Protein AF-A0A3D5HI74-F1 (afdb_monomer)

pLDDT: mean 74.03, std 9.31, range [50.91, 86.06]

Mean predicted aligned error: 10.09 Å

Solvent-accessible surface area (backbone atoms only — not comparable to full-atom values): 5906 Å² total; per-residue (Å²): 83,35,75,58,13,33,72,32,45,32,67,59,58,43,51,55,45,70,71,41,83,86,52,49,65,66,55,39,47,51,41,41,50,23,18,64,32,13,30,65,41,32,60,60,5,39,75,68,40,50,52,52,48,65,61,49,38,82,77,32,96,84,52,81,57,67,67,62,49,31,61,64,25,46,61,62,32,50,53,43,42,48,56,65,72,67,47,91,74,91,78,76,54,73,70,60,60,52,55,56,60,58,68,71,73,114

Secondary structure (DSSP, 8-state):
-HHHHTTS-HHHHHHHHHH-TT--HHHHHHHHHHHHHHTTS-SSS-THHHHHHHHHGGG-TT---HHHHHHHHHHHHHHHHHHHHHS------HHHHHHHHHHTT-

Foldseek 3Di:
DLVVLQAEALVVQLVVLVVPPPQDLVNSLVSNLSNVLNLQQFLRNHPVSVVVQVVCQVVPVPGDDGVVSNVVSVVSSVVSCCVSVVDDDPRDDPVVVVVVVVVVPD

Structure (mmCIF, N/CA/C/O backbone):
data_AF-A0A3D5HI74-F1
#
_entry.id   AF-A0A3D5HI74-F1
#
loop_
_atom_site.group_PDB
_atom_site.id
_atom_site.type_symbol
_atom_site.label_atom_id
_atom_site.label_alt_id
_atom_site.label_comp_id
_atom_site.label_asym_id
_atom_site.label_entity_id
_atom_site.label_seq_id
_atom_site.pdbx_PDB_ins_code
_atom_site.Cartn_x
_atom_site.Cartn_y
_atom_site.Cartn_z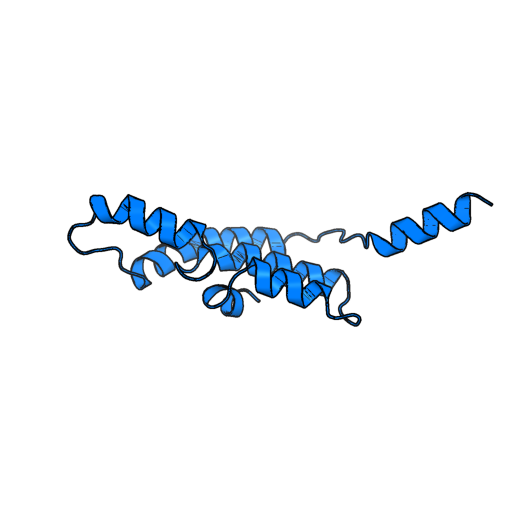
_atom_site.occupancy
_atom_site.B_iso_or_equiv
_atom_site.auth_seq_id
_atom_site.auth_comp_id
_atom_site.auth_asym_id
_atom_site.auth_atom_id
_atom_site.pdbx_PDB_model_num
ATOM 1 N N . ALA A 1 1 ? 1.028 -5.050 -7.508 1.00 59.03 1 ALA A N 1
ATOM 2 C CA . ALA A 1 1 ? 1.568 -4.553 -6.223 1.00 59.03 1 ALA A CA 1
ATOM 3 C C . ALA A 1 1 ? 0.480 -3.960 -5.323 1.00 59.03 1 ALA A C 1
ATOM 5 O O . ALA A 1 1 ? 0.400 -4.370 -4.177 1.00 59.03 1 ALA A O 1
ATOM 6 N N . THR A 1 2 ? -0.409 -3.098 -5.833 1.00 53.88 2 THR A N 1
ATOM 7 C CA . THR A 1 2 ? -1.458 -2.391 -5.061 1.00 53.88 2 THR A CA 1
ATOM 8 C C . THR A 1 2 ? -2.297 -3.281 -4.134 1.00 53.88 2 THR A C 1
ATOM 10 O O . THR A 1 2 ? -2.503 -2.934 -2.978 1.00 53.88 2 THR A O 1
ATOM 13 N N . VAL A 1 3 ? -2.723 -4.462 -4.602 1.00 59.69 3 VAL A N 1
ATOM 14 C CA . VAL A 1 3 ? -3.474 -5.430 -3.774 1.00 59.69 3 VAL A CA 1
ATOM 15 C C . VAL A 1 3 ? -2.586 -6.107 -2.725 1.00 59.69 3 VAL A C 1
ATOM 17 O O . VAL A 1 3 ? -3.045 -6.386 -1.629 1.00 59.69 3 VAL A O 1
ATOM 20 N N . LEU A 1 4 ? -1.309 -6.353 -3.023 1.00 56.47 4 LEU A N 1
ATOM 21 C CA . LEU A 1 4 ? -0.398 -7.069 -2.125 1.00 56.47 4 LEU A CA 1
ATOM 22 C C . LEU A 1 4 ? 0.080 -6.177 -0.965 1.00 56.47 4 LEU A C 1
ATOM 24 O O . LEU A 1 4 ? 0.174 -6.643 0.164 1.00 56.47 4 LEU A O 1
ATOM 28 N N . THR A 1 5 ? 0.302 -4.882 -1.215 1.00 57.62 5 THR A N 1
ATOM 29 C CA . THR A 1 5 ? 0.619 -3.886 -0.173 1.00 57.62 5 THR A CA 1
ATOM 30 C C . THR A 1 5 ? -0.574 -3.567 0.728 1.00 57.62 5 THR A C 1
ATOM 32 O O . THR A 1 5 ? -0.396 -3.163 1.867 1.00 57.62 5 THR A O 1
ATOM 35 N N . ALA A 1 6 ? -1.807 -3.810 0.284 1.00 57.38 6 ALA A N 1
ATOM 36 C CA . ALA A 1 6 ? -2.971 -3.680 1.159 1.00 57.38 6 ALA A CA 1
ATOM 37 C C . ALA A 1 6 ? -2.937 -4.673 2.346 1.00 57.38 6 ALA A C 1
ATOM 39 O O . ALA A 1 6 ? -3.610 -4.448 3.351 1.00 57.38 6 ALA A O 1
ATOM 40 N N . PHE A 1 7 ? -2.149 -5.749 2.257 1.00 58.34 7 PHE A N 1
ATOM 41 C CA . PHE A 1 7 ? -2.018 -6.764 3.309 1.00 58.34 7 PHE A CA 1
ATOM 42 C C . PHE A 1 7 ? -0.596 -6.896 3.876 1.00 58.34 7 PHE A C 1
ATOM 44 O O . PHE A 1 7 ? -0.431 -7.524 4.918 1.00 58.34 7 PHE A O 1
ATOM 51 N N . ASN A 1 8 ? 0.406 -6.291 3.230 1.00 63.84 8 ASN A N 1
ATOM 52 C CA . ASN A 1 8 ? 1.820 -6.355 3.609 1.00 63.84 8 ASN A CA 1
ATOM 53 C C . ASN A 1 8 ? 2.416 -4.952 3.755 1.00 63.84 8 ASN A C 1
ATOM 55 O O . ASN A 1 8 ? 2.029 -4.038 3.030 1.00 63.84 8 ASN A O 1
ATOM 59 N N . ASP A 1 9 ? 3.416 -4.801 4.626 1.00 76.88 9 ASP A N 1
ATOM 60 C CA . ASP A 1 9 ? 4.102 -3.520 4.806 1.00 76.88 9 ASP A CA 1
ATOM 61 C C . ASP A 1 9 ? 4.749 -3.016 3.500 1.00 76.88 9 ASP A C 1
ATOM 63 O O . ASP A 1 9 ? 5.454 -3.745 2.789 1.00 76.88 9 ASP A O 1
ATOM 67 N N . ASN A 1 10 ? 4.501 -1.744 3.188 1.00 72.75 10 ASN A N 1
ATOM 68 C CA . ASN A 1 10 ? 4.991 -1.079 1.982 1.00 72.75 10 ASN A CA 1
ATOM 69 C C . ASN A 1 10 ? 6.532 -1.075 1.917 1.00 72.75 10 ASN A C 1
ATOM 71 O O . ASN A 1 10 ? 7.112 -1.332 0.855 1.00 72.75 10 ASN A O 1
ATOM 75 N N . ALA A 1 11 ? 7.208 -0.861 3.052 1.00 72.25 11 ALA A N 1
ATOM 76 C CA . ALA A 1 11 ? 8.669 -0.843 3.089 1.00 72.25 11 ALA A CA 1
ATOM 77 C C . ALA A 1 11 ? 9.261 -2.234 2.817 1.00 72.25 11 ALA A C 1
ATOM 79 O O . ALA A 1 11 ? 10.231 -2.343 2.067 1.00 72.25 11 ALA A O 1
ATOM 80 N N . ALA A 1 12 ? 8.639 -3.302 3.327 1.00 76.50 12 ALA A N 1
ATOM 81 C CA . ALA A 1 12 ? 9.058 -4.675 3.043 1.00 76.50 12 ALA A CA 1
ATOM 82 C C . ALA A 1 12 ? 8.932 -5.039 1.551 1.00 76.50 12 ALA A C 1
ATOM 84 O O . ALA A 1 12 ? 9.881 -5.551 0.959 1.00 76.50 12 ALA A O 1
ATOM 85 N N . ILE A 1 13 ? 7.796 -4.736 0.909 1.00 77.88 13 ILE A N 1
ATOM 86 C CA . ILE A 1 13 ? 7.593 -5.004 -0.529 1.00 77.88 13 ILE A CA 1
ATOM 87 C C . ILE A 1 13 ? 8.568 -4.191 -1.391 1.00 77.88 13 ILE A C 1
ATOM 89 O O . ILE A 1 13 ? 9.157 -4.722 -2.337 1.00 77.88 13 ILE A O 1
ATOM 93 N N . THR A 1 14 ? 8.785 -2.925 -1.033 1.00 81.88 14 THR A N 1
ATOM 94 C CA . THR A 1 14 ? 9.760 -2.060 -1.703 1.00 81.88 14 THR A CA 1
ATOM 95 C C . THR A 1 14 ? 11.173 -2.622 -1.564 1.00 81.88 14 THR A C 1
ATOM 97 O O . THR A 1 14 ? 11.871 -2.764 -2.566 1.00 81.88 14 THR A O 1
ATOM 100 N N . PHE A 1 15 ? 11.579 -3.036 -0.364 1.00 81.31 15 PHE A N 1
ATOM 101 C CA . PHE A 1 15 ? 12.897 -3.614 -0.114 1.00 81.31 15 PHE A CA 1
ATOM 102 C C . PHE A 1 15 ? 13.121 -4.915 -0.894 1.00 81.31 15 PHE A C 1
ATOM 104 O O . PHE A 1 15 ? 14.120 -5.041 -1.602 1.00 81.31 15 PHE A O 1
ATOM 111 N N . LEU A 1 16 ? 12.164 -5.846 -0.859 1.00 83.56 16 LEU A N 1
ATOM 112 C CA . LEU A 1 16 ? 12.246 -7.103 -1.611 1.00 83.56 16 LEU A CA 1
ATOM 113 C C . LEU A 1 16 ? 12.411 -6.867 -3.117 1.00 83.56 16 LEU A C 1
ATOM 115 O O . LEU A 1 16 ? 13.172 -7.581 -3.762 1.00 83.56 16 LEU A O 1
ATOM 119 N N . SER A 1 17 ? 11.777 -5.828 -3.670 1.00 82.19 17 SER A N 1
ATOM 120 C CA . SER A 1 17 ? 11.934 -5.475 -5.087 1.00 82.19 17 SER A CA 1
ATOM 121 C C . SER A 1 17 ? 13.363 -5.059 -5.454 1.00 82.19 17 SER A C 1
ATOM 123 O O . SER A 1 17 ? 13.805 -5.292 -6.578 1.00 82.19 17 SER A O 1
ATOM 125 N N . THR A 1 18 ? 14.113 -4.486 -4.505 1.00 80.44 18 THR A N 1
ATOM 126 C CA . THR A 1 18 ? 15.511 -4.083 -4.722 1.00 80.44 18 THR A CA 1
ATOM 127 C C . THR A 1 18 ? 16.472 -5.267 -4.707 1.00 80.44 18 THR A C 1
ATOM 129 O O . THR A 1 18 ? 17.497 -5.221 -5.389 1.00 80.44 18 THR A O 1
ATOM 132 N N . LEU A 1 19 ? 16.119 -6.329 -3.974 1.00 83.31 19 LEU A N 1
ATOM 133 C CA . LEU A 1 19 ? 16.920 -7.543 -3.828 1.00 83.31 19 LEU A CA 1
ATOM 134 C C . LEU A 1 19 ? 16.825 -8.485 -5.029 1.00 83.31 19 LEU A C 1
ATOM 136 O O . LEU A 1 19 ? 17.657 -9.379 -5.146 1.00 83.31 19 LEU A O 1
ATOM 140 N N . VAL A 1 20 ? 15.845 -8.302 -5.921 1.00 82.88 20 VAL A N 1
ATOM 141 C CA . VAL A 1 20 ? 15.736 -9.093 -7.152 1.00 82.88 20 VAL A CA 1
ATOM 142 C C . VAL A 1 20 ? 16.706 -8.519 -8.199 1.00 82.88 20 VAL A C 1
ATOM 144 O O . VAL A 1 20 ? 16.490 -7.399 -8.683 1.00 82.88 20 VAL A O 1
ATOM 147 N N . PRO A 1 21 ? 17.786 -9.243 -8.556 1.00 70.44 21 PRO A N 1
ATOM 148 C CA . PRO A 1 21 ? 18.806 -8.728 -9.468 1.00 70.44 21 PRO A CA 1
ATOM 149 C C . PRO A 1 21 ? 18.274 -8.578 -10.898 1.00 70.44 21 PRO A C 1
ATOM 151 O O . PRO A 1 21 ? 18.590 -7.593 -11.554 1.00 70.44 21 PRO A O 1
ATOM 154 N N . GLU A 1 22 ? 17.375 -9.471 -11.318 1.00 79.50 22 GLU A N 1
ATOM 155 C CA . GLU A 1 22 ? 16.766 -9.496 -12.659 1.00 79.50 22 GLU A CA 1
ATOM 156 C C . GLU A 1 22 ? 15.621 -8.486 -12.853 1.00 79.50 22 GLU A C 1
ATOM 158 O O . GLU A 1 22 ? 15.043 -8.379 -13.935 1.00 79.50 22 GLU A O 1
ATOM 163 N N . PHE A 1 23 ? 15.233 -7.744 -11.813 1.00 78.06 23 PHE A N 1
ATOM 164 C CA . PHE A 1 23 ? 14.203 -6.719 -11.965 1.00 78.06 23 PHE A CA 1
ATOM 165 C C . PHE A 1 23 ? 14.772 -5.486 -12.664 1.00 78.06 23 PHE A C 1
ATOM 167 O O . PHE A 1 23 ? 15.663 -4.814 -12.133 1.00 78.06 23 PHE A O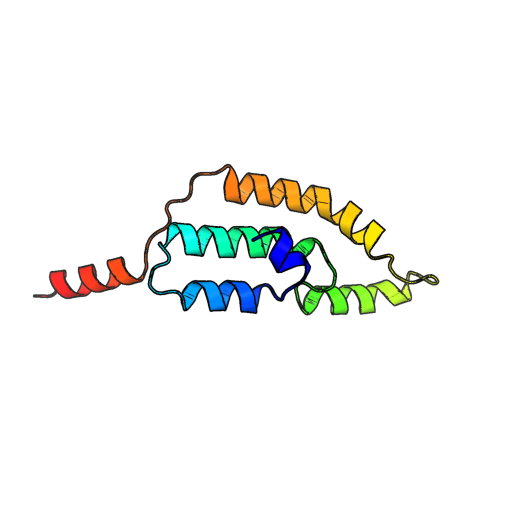 1
ATOM 174 N N . SER A 1 24 ? 14.177 -5.151 -13.813 1.00 82.19 24 SER A N 1
ATOM 175 C CA . SER A 1 24 ? 14.431 -3.885 -14.497 1.00 82.19 24 SER A CA 1
ATOM 176 C C . SER A 1 24 ? 14.090 -2.700 -13.593 1.00 82.19 24 SER A C 1
ATOM 178 O O . SER A 1 24 ? 13.247 -2.793 -12.693 1.00 82.19 24 SER A O 1
ATOM 180 N N . ILE A 1 25 ? 14.724 -1.554 -13.842 1.00 81.12 25 ILE A N 1
ATOM 181 C CA . ILE A 1 25 ? 14.470 -0.342 -13.058 1.00 81.12 25 ILE A CA 1
ATOM 182 C C . ILE A 1 25 ? 12.993 0.084 -13.133 1.00 81.12 25 ILE A C 1
ATOM 184 O O . ILE A 1 25 ? 12.397 0.451 -12.122 1.00 81.12 25 ILE A O 1
ATOM 188 N N . THR A 1 26 ? 12.358 -0.092 -14.294 1.00 79.94 26 THR A N 1
ATOM 189 C CA . THR A 1 26 ? 10.924 0.144 -14.498 1.00 79.94 26 THR A CA 1
ATOM 190 C C . THR A 1 26 ? 10.059 -0.808 -13.669 1.00 79.94 26 THR A C 1
ATOM 192 O O . THR A 1 26 ? 9.044 -0.388 -13.119 1.00 79.94 26 THR A O 1
ATOM 195 N N . ALA A 1 27 ? 10.459 -2.077 -13.517 1.00 81.19 27 ALA A N 1
ATOM 196 C CA . ALA A 1 27 ? 9.745 -3.033 -12.671 1.00 81.19 27 ALA A CA 1
ATOM 197 C C . ALA A 1 27 ? 9.856 -2.670 -11.181 1.00 81.19 27 ALA A C 1
ATOM 199 O O . ALA A 1 27 ? 8.858 -2.710 -10.462 1.00 81.19 27 ALA A O 1
ATOM 200 N N . LYS A 1 28 ? 11.039 -2.240 -10.722 1.00 81.44 28 LYS A N 1
ATOM 201 C CA . LYS A 1 28 ? 11.242 -1.731 -9.351 1.00 81.44 28 LYS A CA 1
ATOM 202 C C . LYS A 1 28 ? 10.397 -0.484 -9.097 1.00 81.44 28 LYS A C 1
ATOM 204 O O . LYS A 1 28 ? 9.700 -0.413 -8.086 1.00 81.44 28 LYS A O 1
ATOM 209 N N . TYR A 1 29 ? 10.375 0.444 -10.054 1.00 82.81 29 TYR A N 1
ATOM 210 C CA . TYR A 1 29 ? 9.516 1.625 -10.004 1.00 82.81 29 TYR A CA 1
ATOM 211 C C . TYR A 1 29 ? 8.033 1.252 -9.917 1.00 82.81 29 TYR A C 1
ATOM 213 O O . TYR A 1 29 ? 7.328 1.760 -9.052 1.00 82.81 29 TYR A O 1
ATOM 221 N N . ALA A 1 30 ? 7.559 0.313 -10.738 1.00 82.88 30 ALA A N 1
ATOM 222 C CA . ALA A 1 30 ? 6.167 -0.135 -10.709 1.00 82.88 30 ALA A CA 1
ATOM 223 C C . ALA A 1 30 ? 5.774 -0.769 -9.361 1.00 82.88 30 ALA A C 1
ATOM 225 O O . ALA A 1 30 ? 4.640 -0.599 -8.900 1.00 82.88 30 ALA A O 1
ATOM 226 N N . VAL A 1 31 ? 6.700 -1.477 -8.702 1.00 82.88 31 VAL A N 1
ATOM 227 C CA . VAL A 1 31 ? 6.473 -2.018 -7.355 1.00 82.88 31 VAL A CA 1
ATOM 228 C C . VAL A 1 31 ? 6.351 -0.895 -6.329 1.00 82.88 31 VAL A C 1
ATOM 230 O O . VAL A 1 31 ? 5.372 -0.886 -5.587 1.00 82.88 31 VAL A O 1
ATOM 233 N N . VAL A 1 32 ? 7.270 0.075 -6.332 1.00 83.75 32 VAL A N 1
ATOM 234 C CA . VAL A 1 32 ? 7.221 1.243 -5.434 1.00 83.75 32 VAL A CA 1
ATOM 235 C C . VAL A 1 32 ? 5.958 2.068 -5.671 1.00 83.75 32 VAL A C 1
ATOM 237 O O . VAL A 1 32 ? 5.214 2.335 -4.732 1.00 83.75 32 VAL A O 1
ATOM 240 N N . ALA A 1 33 ? 5.658 2.413 -6.922 1.00 82.12 33 ALA A N 1
ATOM 241 C CA . ALA A 1 33 ? 4.476 3.177 -7.307 1.00 82.12 33 ALA A CA 1
ATOM 242 C C . ALA A 1 33 ? 3.181 2.487 -6.853 1.00 82.12 33 ALA A C 1
ATOM 244 O O . ALA A 1 33 ? 2.296 3.118 -6.269 1.00 82.12 33 ALA A O 1
ATOM 24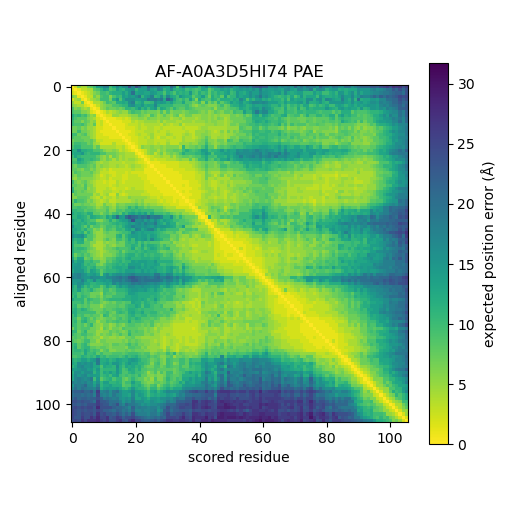5 N N . GLY A 1 34 ? 3.079 1.170 -7.052 1.00 80.12 34 GLY A N 1
ATOM 246 C CA . GLY A 1 34 ? 1.934 0.395 -6.584 1.00 80.12 34 GLY A CA 1
ATOM 247 C C . GLY A 1 34 ? 1.868 0.264 -5.061 1.00 80.12 34 GLY A C 1
ATOM 248 O O . GLY A 1 34 ? 0.768 0.222 -4.512 1.00 80.12 34 GLY A O 1
ATOM 249 N N . ALA A 1 35 ? 3.007 0.235 -4.372 1.00 81.81 35 ALA A N 1
ATOM 250 C CA . ALA A 1 35 ? 3.058 0.138 -2.921 1.00 81.81 35 ALA A CA 1
ATOM 251 C C . ALA A 1 35 ? 2.730 1.482 -2.235 1.00 81.81 35 ALA A C 1
ATOM 253 O O . ALA A 1 35 ? 1.946 1.510 -1.289 1.00 81.81 35 ALA A O 1
ATOM 254 N N . VAL A 1 36 ? 3.190 2.617 -2.775 1.00 80.50 36 VAL A N 1
ATOM 255 C CA . VAL A 1 36 ? 2.769 3.964 -2.338 1.00 80.50 36 VAL A CA 1
ATOM 256 C C . VAL A 1 36 ? 1.276 4.183 -2.599 1.00 80.50 36 VAL A C 1
ATOM 258 O O . VAL A 1 36 ? 0.554 4.626 -1.708 1.00 80.50 36 VAL A O 1
ATOM 261 N N . THR A 1 37 ? 0.787 3.805 -3.784 1.00 81.50 37 THR A N 1
ATOM 262 C CA . THR A 1 37 ? -0.632 3.945 -4.154 1.00 81.50 37 THR A CA 1
ATOM 263 C C . THR A 1 37 ? -1.545 3.054 -3.300 1.00 81.50 37 THR A C 1
ATOM 265 O O . THR A 1 37 ? -2.617 3.482 -2.869 1.00 81.50 37 THR A O 1
ATOM 268 N N . GLY A 1 38 ? -1.130 1.811 -3.036 1.00 74.44 38 GLY A N 1
ATOM 269 C CA . GLY A 1 38 ? -1.896 0.834 -2.254 1.00 74.44 38 GLY A CA 1
ATOM 270 C C . GLY A 1 38 ? -1.770 0.988 -0.737 1.00 74.44 38 GLY A C 1
ATOM 271 O O . GLY A 1 38 ? -2.641 0.521 -0.008 1.00 74.44 38 GLY A O 1
ATOM 272 N N . GLY A 1 39 ? -0.729 1.668 -0.246 1.00 74.06 39 GLY A N 1
ATOM 273 C CA . GLY A 1 39 ? -0.452 1.823 1.186 1.00 74.06 39 GLY A CA 1
ATOM 274 C C . GLY A 1 39 ? -1.505 2.620 1.964 1.00 74.06 39 GLY A C 1
ATOM 275 O O . GLY A 1 39 ? -1.600 2.493 3.181 1.00 74.06 39 GLY A O 1
ATOM 276 N N . GLY A 1 40 ? -2.324 3.420 1.274 1.00 69.38 40 GLY A N 1
ATOM 277 C CA . GLY A 1 40 ? -3.451 4.139 1.877 1.00 69.38 40 GLY A CA 1
ATOM 278 C C . GLY A 1 40 ? -4.739 3.318 2.002 1.00 69.38 40 GLY A C 1
ATOM 279 O O . GLY A 1 40 ? -5.686 3.776 2.634 1.00 69.38 40 GLY A O 1
ATOM 280 N N . LEU A 1 41 ? -4.802 2.123 1.401 1.00 68.88 41 LEU A N 1
ATOM 281 C CA . LEU A 1 41 ? -6.055 1.384 1.223 1.00 68.88 41 LEU A CA 1
ATOM 282 C C . LEU A 1 41 ? -6.488 0.604 2.477 1.00 68.88 41 LEU A C 1
ATOM 284 O O . LEU A 1 41 ? -7.664 0.265 2.613 1.00 68.88 41 LEU A O 1
ATOM 288 N N . THR A 1 42 ? -5.567 0.317 3.406 1.00 63.88 42 THR A N 1
ATOM 289 C CA . THR A 1 42 ? -5.867 -0.456 4.623 1.00 63.88 42 THR A CA 1
ATOM 290 C C . THR A 1 42 ? -5.094 0.026 5.846 1.00 63.88 42 THR A C 1
ATOM 292 O O . THR A 1 42 ? -4.050 0.667 5.756 1.00 63.88 42 THR A O 1
ATOM 295 N N . VAL A 1 43 ? -5.584 -0.364 7.024 1.00 61.12 43 VAL A N 1
ATOM 296 C CA . VAL A 1 43 ? -4.923 -0.107 8.314 1.00 61.12 43 VAL A CA 1
ATOM 297 C C . VAL A 1 43 ? -3.647 -0.948 8.489 1.00 61.12 43 VAL A C 1
ATOM 299 O O . VAL A 1 43 ? -2.858 -0.671 9.375 1.00 61.12 43 VAL A O 1
ATOM 302 N N . ILE A 1 44 ? -3.423 -1.971 7.661 1.00 63.28 44 ILE A N 1
ATOM 303 C CA . ILE A 1 44 ? -2.338 -2.952 7.848 1.00 63.28 44 ILE A CA 1
ATOM 304 C C . ILE A 1 44 ? -1.067 -2.550 7.083 1.00 63.28 44 ILE A C 1
ATOM 306 O O . ILE A 1 44 ? 0.034 -2.938 7.459 1.00 63.28 44 ILE A O 1
ATOM 310 N N . ALA A 1 45 ? -1.206 -1.743 6.030 1.00 59.97 45 ALA A N 1
ATOM 311 C CA . ALA A 1 45 ? -0.145 -1.490 5.060 1.00 59.97 45 ALA A CA 1
ATOM 312 C C . ALA A 1 45 ? 1.049 -0.652 5.567 1.00 59.97 45 ALA A C 1
ATOM 314 O O . ALA A 1 45 ? 2.113 -0.693 4.948 1.00 59.97 45 ALA A O 1
ATOM 315 N N . ASN A 1 46 ? 0.893 0.139 6.639 1.00 69.06 46 ASN A N 1
ATOM 316 C CA . ASN A 1 46 ? 1.999 0.867 7.276 1.00 69.06 46 ASN A CA 1
ATOM 317 C C . ASN A 1 46 ? 1.716 1.130 8.772 1.00 69.06 46 ASN A C 1
ATOM 319 O O . ASN A 1 46 ? 0.562 1.141 9.188 1.00 69.06 46 ASN A O 1
ATOM 323 N N . ALA A 1 47 ? 2.752 1.381 9.580 1.00 71.38 47 ALA A N 1
ATOM 324 C CA . ALA A 1 47 ? 2.617 1.738 11.003 1.00 71.38 47 ALA A CA 1
ATOM 325 C C . ALA A 1 47 ? 1.877 3.075 11.292 1.00 71.38 47 ALA A C 1
ATOM 327 O O . ALA A 1 47 ? 1.190 3.168 12.316 1.00 71.38 47 ALA A O 1
ATOM 328 N N . PRO A 1 48 ? 1.960 4.110 10.432 1.00 73.88 48 PRO A N 1
ATOM 329 C CA . PRO A 1 48 ? 1.124 5.307 10.551 1.00 73.88 48 PRO A CA 1
ATOM 330 C C . PRO A 1 48 ? -0.397 5.064 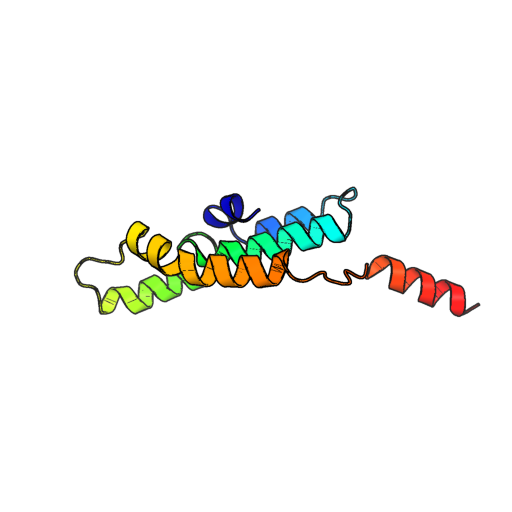10.554 1.00 73.88 48 PRO A C 1
ATOM 332 O O . PRO A 1 48 ? -1.114 5.777 11.256 1.00 73.88 48 PRO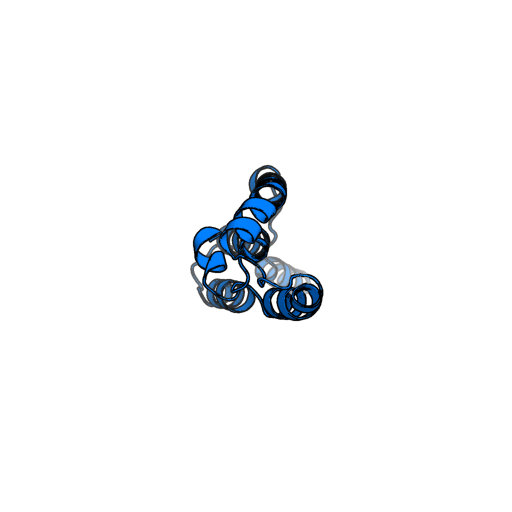 A O 1
ATOM 335 N N . ASN A 1 49 ? -0.919 4.070 9.830 1.00 77.00 49 ASN A N 1
ATOM 336 C CA . ASN A 1 49 ? -2.364 3.850 9.707 1.00 77.00 49 ASN A CA 1
ATOM 337 C C . ASN A 1 49 ? -3.000 3.310 11.015 1.00 77.00 49 ASN A C 1
ATOM 339 O O . ASN A 1 49 ? -4.029 3.855 11.430 1.00 77.00 49 ASN A O 1
ATOM 343 N N . PRO A 1 50 ? -2.406 2.337 11.744 1.00 76.25 50 PRO A N 1
ATOM 344 C CA . PRO A 1 50 ? -2.817 1.969 13.102 1.00 76.25 50 PRO A CA 1
ATOM 345 C C . PRO A 1 50 ? -2.674 3.114 14.108 1.00 76.25 50 PRO A C 1
ATOM 347 O O . PRO A 1 50 ? -3.512 3.259 15.001 1.00 76.25 50 PRO A O 1
ATOM 350 N N . ALA A 1 51 ? -1.647 3.958 13.959 1.00 80.62 51 ALA A N 1
ATOM 351 C CA . ALA A 1 51 ? -1.468 5.132 14.811 1.00 80.62 51 ALA A CA 1
ATOM 352 C C . ALA A 1 51 ? -2.598 6.156 14.598 1.00 80.62 51 ALA A C 1
ATOM 354 O O . ALA A 1 51 ? -3.210 6.613 15.564 1.00 80.62 51 ALA A O 1
ATOM 355 N N . GLY A 1 52 ? -2.949 6.448 13.342 1.00 78.31 52 GLY A N 1
ATOM 356 C CA . GLY A 1 52 ? -4.090 7.297 12.995 1.00 78.31 52 GLY A CA 1
ATOM 357 C C . GLY A 1 52 ? -5.418 6.726 13.498 1.00 78.31 52 GLY A C 1
ATOM 358 O O . GLY A 1 52 ? -6.229 7.457 14.066 1.00 78.31 52 GLY A O 1
ATOM 359 N N . GLN A 1 53 ? -5.611 5.409 13.384 1.00 80.94 53 GLN A N 1
ATOM 360 C CA . GLN A 1 53 ? -6.793 4.720 13.908 1.00 80.94 53 GLN A CA 1
ATOM 361 C C . GLN A 1 53 ? -6.883 4.809 15.442 1.00 80.94 53 GLN A C 1
ATOM 363 O O . GLN A 1 53 ? -7.968 5.050 15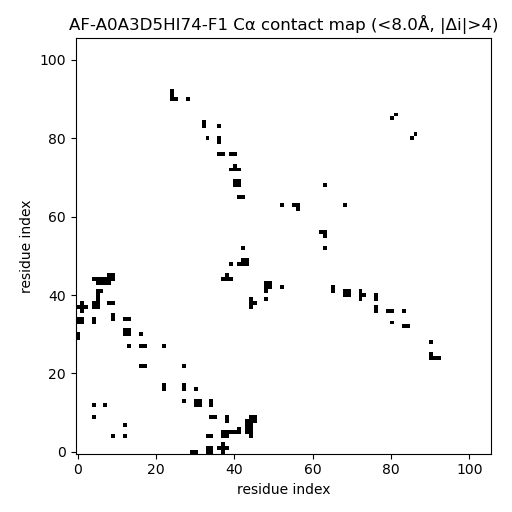.969 1.00 80.94 53 GLN A O 1
ATOM 368 N N . SER A 1 54 ? -5.753 4.727 16.150 1.00 80.00 54 SER A N 1
ATOM 369 C CA . SER A 1 54 ? -5.671 4.879 17.613 1.00 80.00 54 SER A CA 1
ATOM 370 C C . SER A 1 54 ? -5.946 6.310 18.094 1.00 80.00 54 SER A C 1
ATOM 372 O O . SER A 1 54 ? -6.410 6.512 19.216 1.00 80.00 54 SER A O 1
ATOM 374 N N . ILE A 1 55 ? -5.672 7.315 17.258 1.00 82.81 55 ILE A N 1
ATOM 375 C CA . ILE A 1 55 ? -6.021 8.716 17.534 1.00 82.81 55 ILE A CA 1
ATOM 376 C C . ILE A 1 55 ? -7.514 8.949 17.282 1.00 82.81 55 ILE A C 1
ATOM 378 O O . ILE A 1 55 ? -8.194 9.537 18.125 1.00 82.81 55 ILE A O 1
ATOM 382 N N . LEU A 1 56 ? -8.035 8.466 16.147 1.00 79.62 56 LEU A N 1
ATOM 383 C CA . LEU A 1 56 ? -9.438 8.643 15.768 1.00 79.62 56 LEU A CA 1
ATOM 384 C C . LEU A 1 56 ? -10.397 7.843 16.655 1.00 79.62 56 LEU A C 1
ATOM 386 O O . LEU A 1 56 ? -11.510 8.304 16.888 1.00 79.62 56 LEU A O 1
ATOM 390 N N . SER A 1 57 ? -9.987 6.686 17.183 1.00 79.69 57 SER A N 1
ATOM 391 C CA . SER A 1 57 ? -10.836 5.804 18.001 1.00 79.69 57 SER A CA 1
ATOM 392 C C . SER A 1 57 ? -11.492 6.515 19.192 1.00 79.69 57 SER A C 1
ATOM 394 O O . SER A 1 57 ? -12.615 6.180 19.556 1.00 79.69 57 SER A O 1
ATOM 396 N N . LYS A 1 58 ? -10.853 7.561 19.733 1.00 83.19 58 LYS A N 1
ATOM 397 C CA . LYS A 1 58 ? -11.377 8.407 20.821 1.00 83.19 58 LYS A CA 1
ATOM 398 C C . LYS A 1 58 ? -12.653 9.173 20.447 1.00 83.19 58 LYS A C 1
ATOM 400 O O . LYS A 1 58 ? -13.419 9.542 21.329 1.00 83.19 58 LYS A O 1
ATOM 405 N N . PHE A 1 59 ? -12.875 9.406 19.155 1.00 82.56 59 PHE A N 1
ATOM 406 C CA . PHE A 1 59 ? -14.022 10.137 18.610 1.00 82.56 59 PHE A CA 1
ATOM 407 C C . PHE A 1 59 ? -15.090 9.210 18.006 1.00 82.56 59 PHE A C 1
ATOM 409 O O . PHE A 1 59 ? -16.168 9.675 17.641 1.00 82.56 59 PHE A O 1
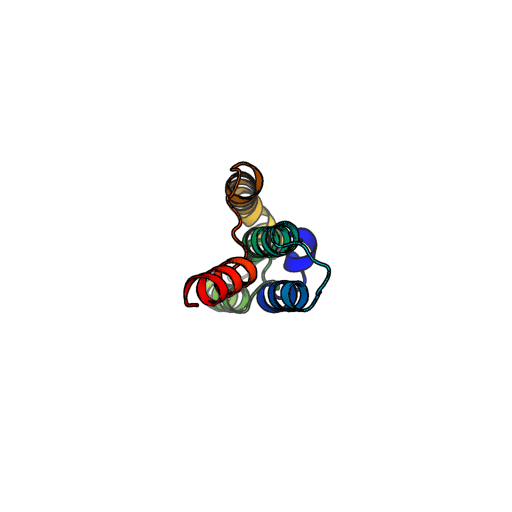ATOM 416 N N . PHE A 1 60 ? -14.821 7.901 17.920 1.00 81.69 60 PHE A N 1
ATOM 417 C CA . PHE A 1 60 ? -15.745 6.902 17.382 1.00 81.69 60 PHE A CA 1
ATOM 418 C C . PHE A 1 60 ? -16.106 5.876 18.465 1.00 81.69 60 PHE A C 1
ATOM 420 O O . PHE A 1 60 ? -15.422 4.860 18.590 1.00 81.69 60 PHE A O 1
ATOM 427 N N . PRO A 1 61 ? -17.206 6.077 19.218 1.00 72.69 61 PRO A N 1
ATOM 428 C CA . PRO A 1 61 ? -17.605 5.182 20.313 1.00 72.69 61 PRO A CA 1
ATOM 429 C C . PRO A 1 61 ? -17.916 3.736 19.876 1.00 72.69 61 PRO A C 1
ATOM 431 O O . PRO A 1 61 ? -17.958 2.845 20.716 1.00 72.69 61 PRO A O 1
ATOM 434 N N . GLY A 1 62 ? -18.096 3.483 18.570 1.00 73.25 62 GLY A N 1
ATOM 435 C CA . GLY A 1 62 ? -18.251 2.145 17.977 1.00 73.25 62 GLY A CA 1
ATOM 436 C C . GLY A 1 62 ? -17.001 1.595 17.272 1.00 73.25 62 GLY A C 1
ATOM 437 O O . GLY A 1 62 ? -17.091 0.580 16.585 1.00 73.25 62 GLY A O 1
ATOM 438 N N . GLY A 1 63 ? -15.854 2.268 17.395 1.00 75.44 63 GLY A N 1
ATOM 439 C CA . GLY A 1 63 ? -14.625 1.928 16.680 1.00 75.44 63 GLY A CA 1
ATOM 440 C C . GLY A 1 63 ? -14.638 2.319 15.197 1.00 75.44 63 GLY A C 1
ATOM 441 O O . GLY A 1 63 ? -15.639 2.766 14.635 1.00 75.44 63 GLY A O 1
ATOM 442 N N . VAL A 1 64 ? -13.484 2.167 14.547 1.00 77.31 64 VAL A N 1
ATOM 443 C CA . VAL A 1 64 ? -13.309 2.481 13.122 1.00 77.31 64 VAL A CA 1
ATOM 444 C C . VAL A 1 64 ? -13.557 1.222 12.294 1.00 77.31 64 VAL A C 1
ATOM 446 O O . VAL A 1 64 ? -12.833 0.239 12.430 1.00 77.31 64 VAL A O 1
ATOM 449 N N . ASN A 1 65 ? -14.570 1.249 11.424 1.00 80.12 65 ASN A N 1
ATOM 450 C CA . ASN A 1 65 ? -14.894 0.123 10.547 1.00 80.12 65 ASN A CA 1
ATOM 451 C C . ASN A 1 65 ? -13.891 0.040 9.368 1.00 80.12 65 ASN A C 1
ATOM 453 O O . ASN A 1 65 ? -13.860 0.968 8.551 1.00 80.12 65 ASN A O 1
ATOM 457 N N . PRO A 1 66 ? -13.135 -1.068 9.213 1.00 74.50 66 PRO A N 1
ATOM 458 C CA . PRO A 1 66 ? -12.140 -1.227 8.149 1.00 74.50 66 PRO A CA 1
ATOM 459 C C . PRO A 1 66 ? -12.722 -1.149 6.733 1.00 74.50 66 PRO A C 1
ATOM 461 O O . PRO A 1 66 ? -12.088 -0.593 5.842 1.00 74.50 66 PRO A O 1
ATOM 464 N N . ALA A 1 67 ? -13.941 -1.653 6.518 1.00 76.31 67 ALA A N 1
ATOM 465 C CA . ALA A 1 67 ? -14.592 -1.629 5.210 1.00 76.31 67 ALA A CA 1
ATOM 466 C C . ALA A 1 67 ? -14.998 -0.205 4.808 1.00 76.31 67 ALA A C 1
ATOM 468 O O . ALA A 1 67 ? -14.813 0.194 3.662 1.00 76.31 67 ALA A O 1
ATOM 469 N N . LYS A 1 68 ? -15.497 0.598 5.758 1.00 77.19 68 LYS A N 1
ATOM 470 C CA . LYS A 1 68 ? -15.795 2.020 5.509 1.00 77.19 68 LYS A CA 1
ATOM 471 C C . LYS A 1 68 ? -14.527 2.826 5.242 1.00 77.19 68 LYS A C 1
ATOM 473 O O . LYS A 1 68 ? -14.547 3.721 4.405 1.00 77.19 68 LYS A O 1
ATOM 478 N N . LEU A 1 69 ? -13.430 2.483 5.915 1.00 77.44 69 LEU A N 1
ATOM 479 C CA . LEU A 1 69 ? -12.132 3.119 5.712 1.00 77.44 69 LEU A CA 1
ATOM 480 C C . LEU A 1 69 ? -11.550 2.783 4.329 1.00 77.44 69 LEU A C 1
ATOM 482 O O . LEU A 1 69 ? -11.135 3.690 3.616 1.00 77.44 69 LEU A O 1
ATOM 486 N N . ALA A 1 70 ? -11.632 1.519 3.901 1.00 77.31 70 ALA A N 1
ATOM 487 C CA . ALA A 1 70 ? -11.249 1.099 2.551 1.00 77.31 70 ALA A CA 1
ATOM 488 C C . ALA A 1 70 ? -12.109 1.771 1.462 1.00 77.31 70 ALA A C 1
ATOM 490 O O . ALA A 1 70 ? -11.584 2.224 0.447 1.00 77.31 70 ALA A O 1
ATOM 491 N N . MET A 1 71 ? -13.423 1.905 1.689 1.00 80.31 71 MET A N 1
ATOM 492 C CA . MET A 1 71 ? -14.310 2.642 0.779 1.00 80.31 71 MET A CA 1
ATOM 493 C C . MET A 1 71 ? -13.968 4.136 0.699 1.00 80.31 71 MET A C 1
ATOM 495 O O . MET A 1 71 ? -14.032 4.714 -0.380 1.00 80.31 71 MET A O 1
ATOM 499 N N . GLY A 1 72 ? -13.573 4.761 1.811 1.00 80.06 72 GLY A N 1
ATOM 500 C CA . GLY A 1 72 ? -13.099 6.149 1.815 1.00 80.06 72 GLY A CA 1
ATOM 501 C C . GLY A 1 72 ? -11.747 6.325 1.115 1.00 80.06 72 GLY A C 1
ATOM 502 O O . GLY A 1 72 ? -11.522 7.336 0.453 1.00 80.06 72 GLY A O 1
ATOM 503 N N . ALA A 1 73 ? -10.866 5.327 1.211 1.00 79.56 73 ALA A N 1
ATOM 504 C CA . ALA A 1 73 ? -9.544 5.342 0.589 1.00 79.56 73 ALA A CA 1
ATOM 505 C C . ALA A 1 73 ? -9.569 5.087 -0.932 1.00 79.56 73 ALA A C 1
ATOM 507 O O . ALA A 1 73 ? -8.616 5.434 -1.624 1.00 79.56 73 ALA A O 1
ATOM 508 N N . LEU A 1 74 ? -10.662 4.546 -1.480 1.00 81.06 74 LEU A N 1
ATOM 509 C CA . LEU A 1 74 ? -10.787 4.232 -2.909 1.00 81.06 74 LEU A CA 1
ATOM 510 C C . LEU A 1 74 ? -10.548 5.446 -3.818 1.00 81.06 74 LEU A C 1
ATOM 512 O O . LEU A 1 74 ? -9.792 5.346 -4.779 1.00 81.06 74 LEU A O 1
ATOM 516 N N . ILE A 1 75 ? -11.156 6.595 -3.507 1.00 85.12 75 ILE A N 1
ATOM 517 C CA . ILE A 1 7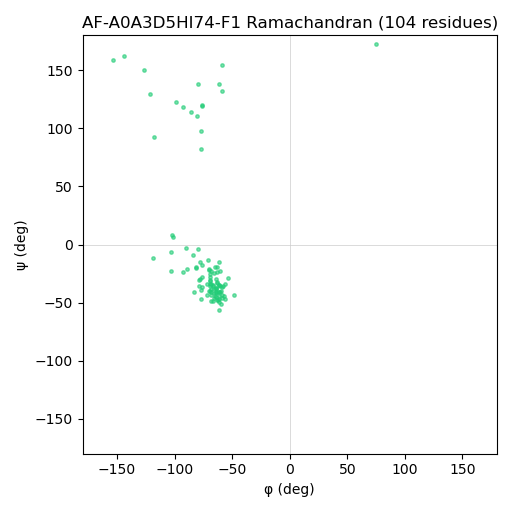5 ? -11.015 7.820 -4.312 1.00 85.12 75 ILE A CA 1
ATOM 518 C C . ILE A 1 75 ? -9.552 8.299 -4.356 1.00 85.12 75 ILE A C 1
ATOM 520 O O . ILE A 1 75 ? -9.011 8.409 -5.458 1.00 85.12 75 ILE A O 1
ATOM 524 N N . PRO A 1 76 ? -8.866 8.550 -3.220 1.00 84.19 76 PRO A N 1
ATOM 525 C CA . PRO A 1 76 ? -7.464 8.962 -3.251 1.00 84.19 76 PRO A CA 1
ATOM 526 C C . PRO A 1 76 ? -6.541 7.893 -3.854 1.00 84.19 76 PRO A C 1
ATOM 528 O O . PRO A 1 76 ? -5.600 8.252 -4.558 1.00 84.19 76 PRO A O 1
ATOM 531 N N . THR A 1 77 ? -6.823 6.598 -3.669 1.00 82.88 77 THR A N 1
ATOM 532 C CA . THR A 1 77 ? -6.065 5.516 -4.320 1.00 82.88 77 THR A CA 1
ATOM 533 C C . THR A 1 77 ? -6.213 5.539 -5.840 1.00 82.88 77 THR A C 1
ATOM 535 O O . THR A 1 77 ? -5.223 5.355 -6.543 1.00 82.88 77 THR A O 1
ATOM 538 N N . ILE A 1 78 ? -7.412 5.797 -6.370 1.00 83.50 78 ILE A N 1
ATOM 539 C CA . ILE A 1 78 ? -7.627 5.939 -7.817 1.00 83.50 78 ILE A CA 1
ATOM 540 C C . ILE A 1 78 ? -6.871 7.160 -8.346 1.00 83.50 78 ILE A C 1
ATOM 542 O O . ILE A 1 78 ? -6.192 7.052 -9.363 1.00 83.50 78 ILE A O 1
ATOM 546 N N . ILE A 1 79 ? -6.931 8.297 -7.643 1.00 86.06 79 ILE A N 1
ATOM 547 C CA . ILE A 1 79 ? -6.212 9.518 -8.036 1.00 86.06 79 ILE A CA 1
ATOM 548 C C . ILE A 1 79 ? -4.703 9.255 -8.099 1.00 86.06 79 ILE A C 1
ATOM 550 O O . ILE A 1 79 ? -4.084 9.526 -9.125 1.00 86.06 79 ILE A O 1
ATOM 554 N N . LEU A 1 80 ? -4.112 8.682 -7.044 1.00 84.06 80 LEU A N 1
ATOM 555 C CA . LEU A 1 80 ? -2.686 8.343 -7.045 1.00 84.06 80 LEU A CA 1
ATOM 556 C C . LEU A 1 80 ? -2.345 7.322 -8.132 1.00 84.06 80 LEU A C 1
ATOM 558 O O . LEU A 1 80 ? -1.334 7.481 -8.808 1.00 84.06 80 LEU A O 1
ATOM 562 N N . GLY A 1 81 ? -3.190 6.310 -8.334 1.00 82.50 81 GLY A N 1
ATOM 563 C CA . GLY A 1 81 ? -2.997 5.318 -9.387 1.00 82.50 81 GLY A CA 1
ATOM 564 C C . GLY A 1 81 ? -2.942 5.955 -10.773 1.00 82.50 81 GLY A C 1
ATOM 565 O O . GLY A 1 81 ? -2.048 5.641 -11.551 1.00 82.50 81 GLY A O 1
ATOM 566 N N . LEU A 1 82 ? -3.837 6.902 -11.059 1.00 84.62 82 LEU A N 1
ATOM 567 C CA . LEU A 1 82 ? -3.839 7.645 -12.319 1.00 84.62 82 LEU A CA 1
ATOM 568 C C . LEU A 1 82 ? -2.598 8.532 -12.475 1.00 84.62 82 LEU A C 1
ATOM 570 O O . LEU A 1 82 ? -2.054 8.613 -13.571 1.00 84.62 82 LEU A O 1
ATOM 574 N N . VAL A 1 83 ? -2.117 9.158 -11.400 1.00 84.75 83 VAL A N 1
ATOM 575 C CA . VAL A 1 83 ? -0.902 9.988 -11.440 1.00 84.75 83 VAL A CA 1
ATOM 576 C C . VAL A 1 83 ? 0.343 9.134 -11.685 1.00 84.75 83 VAL A C 1
ATOM 578 O O . VAL A 1 83 ? 1.135 9.444 -12.568 1.00 84.75 83 VAL A O 1
ATOM 581 N N . PHE A 1 84 ? 0.506 8.040 -10.941 1.00 78.94 84 PHE A N 1
ATOM 582 C CA . PHE A 1 84 ? 1.703 7.201 -11.008 1.00 78.94 84 PHE A CA 1
ATOM 583 C C . PHE A 1 84 ? 1.745 6.262 -12.220 1.00 78.94 84 PHE A C 1
ATOM 585 O O . PHE A 1 84 ? 2.833 5.912 -12.670 1.00 78.94 84 PHE A O 1
ATOM 592 N N . MET A 1 85 ? 0.592 5.813 -12.731 1.00 78.31 85 MET A N 1
ATOM 593 C CA . MET A 1 85 ? 0.526 4.901 -13.885 1.00 78.31 85 MET A CA 1
ATOM 594 C C . MET A 1 85 ? 0.143 5.599 -15.193 1.00 78.31 85 MET A C 1
ATOM 596 O O . MET A 1 85 ? 0.431 5.067 -16.261 1.00 78.31 85 MET A O 1
ATOM 600 N N . GLY A 1 86 ? -0.526 6.753 -15.133 1.00 75.25 86 GLY A N 1
ATOM 601 C CA . GLY A 1 86 ? -0.984 7.483 -16.318 1.00 75.25 86 GLY A CA 1
ATOM 602 C C . GLY A 1 86 ? 0.033 8.480 -16.871 1.00 75.25 86 GLY A C 1
ATOM 603 O O . GLY A 1 86 ? -0.059 8.844 -18.041 1.00 75.25 86 GLY A O 1
ATOM 604 N N . ILE A 1 87 ? 1.005 8.915 -16.063 1.00 78.56 87 ILE A N 1
ATOM 605 C CA . ILE A 1 87 ? 2.064 9.830 -16.496 1.00 78.56 87 ILE A CA 1
ATOM 606 C C . ILE A 1 87 ? 3.317 8.997 -16.799 1.00 78.56 87 ILE A C 1
ATOM 608 O O . ILE A 1 87 ? 3.783 8.290 -15.907 1.00 78.56 87 ILE A O 1
ATOM 612 N N . PRO A 1 88 ? 3.882 9.050 -18.021 1.00 72.38 88 PRO A N 1
ATOM 613 C CA . PRO A 1 88 ? 5.155 8.401 -18.305 1.00 72.38 88 PRO A CA 1
ATOM 614 C C . PRO A 1 88 ? 6.254 9.010 -17.431 1.00 72.38 88 PRO A C 1
ATOM 616 O O . PRO A 1 88 ? 6.280 10.218 -17.193 1.00 72.38 88 PRO A O 1
ATOM 619 N N . GLN A 1 89 ? 7.127 8.163 -16.897 1.00 70.88 89 GLN A N 1
ATOM 620 C CA . GLN A 1 89 ? 8.181 8.566 -15.971 1.00 70.88 89 GLN A CA 1
ATOM 621 C C . GLN A 1 89 ? 9.527 8.186 -16.564 1.00 70.88 89 GLN A C 1
ATOM 623 O O . GLN A 1 89 ? 9.733 7.034 -16.954 1.00 70.88 89 GLN A O 1
ATOM 628 N N . ASP A 1 90 ? 10.444 9.147 -16.587 1.00 73.00 90 ASP A N 1
ATOM 629 C CA . ASP A 1 90 ? 11.826 8.924 -16.991 1.00 73.00 90 ASP A CA 1
ATOM 630 C C . ASP A 1 90 ? 12.560 8.239 -15.835 1.00 73.00 90 ASP A C 1
ATOM 632 O O . ASP A 1 90 ? 13.184 8.869 -14.982 1.00 73.00 90 ASP A O 1
ATOM 636 N N . VAL A 1 91 ? 12.410 6.917 -15.748 1.00 72.12 91 VAL A N 1
ATOM 637 C CA . VAL A 1 91 ? 13.002 6.120 -14.673 1.00 72.12 91 VAL A CA 1
ATOM 638 C C . VAL A 1 91 ? 14.494 5.921 -14.956 1.00 72.12 91 VAL A C 1
ATOM 640 O O . VAL A 1 91 ? 14.875 5.031 -15.714 1.00 72.12 91 VAL A O 1
ATOM 643 N N . GLN A 1 92 ? 15.346 6.747 -14.346 1.00 70.50 92 GLN A N 1
ATOM 644 C CA . GLN A 1 92 ? 16.802 6.593 -14.425 1.00 70.50 92 GLN A CA 1
ATOM 645 C C . GLN A 1 92 ? 17.320 5.509 -13.475 1.00 70.50 92 GLN A C 1
ATOM 647 O O . GLN A 1 92 ? 16.910 5.425 -12.316 1.00 70.50 92 GLN A O 1
ATOM 652 N N . ASP A 1 93 ? 18.268 4.702 -13.960 1.00 70.31 93 ASP A N 1
ATOM 653 C CA . ASP A 1 93 ? 18.985 3.739 -13.128 1.00 70.31 93 ASP A CA 1
ATOM 654 C C . ASP A 1 93 ? 20.198 4.414 -12.452 1.00 70.31 93 ASP A C 1
ATOM 656 O O . ASP A 1 93 ? 21.163 4.785 -13.135 1.00 70.31 93 ASP A O 1
ATOM 660 N N . PRO A 1 94 ? 20.208 4.548 -11.112 1.00 67.88 94 PRO A N 1
ATOM 661 C CA . PRO A 1 94 ? 21.344 5.119 -10.394 1.00 67.88 94 PRO A CA 1
ATOM 662 C C . PRO A 1 94 ? 22.645 4.320 -10.583 1.00 67.88 94 PRO A C 1
ATOM 664 O O . PRO A 1 94 ? 23.727 4.892 -10.455 1.00 67.88 94 PRO A O 1
ATOM 667 N N . LYS A 1 95 ? 22.579 3.025 -10.933 1.00 65.31 95 LYS A N 1
ATOM 668 C CA . LYS A 1 95 ? 23.763 2.186 -11.184 1.00 65.31 95 LYS A CA 1
ATOM 669 C C . LYS A 1 95 ? 24.378 2.409 -12.566 1.00 65.31 95 LYS A C 1
ATOM 671 O O . LYS A 1 95 ? 25.594 2.298 -12.703 1.00 65.31 95 LYS A O 1
ATOM 676 N N . GLN A 1 96 ? 23.590 2.762 -13.585 1.00 60.19 96 GLN A N 1
ATOM 677 C CA . GLN A 1 96 ? 24.151 3.174 -14.880 1.00 60.19 96 GLN A CA 1
ATOM 678 C C . GLN A 1 96 ? 24.858 4.525 -14.765 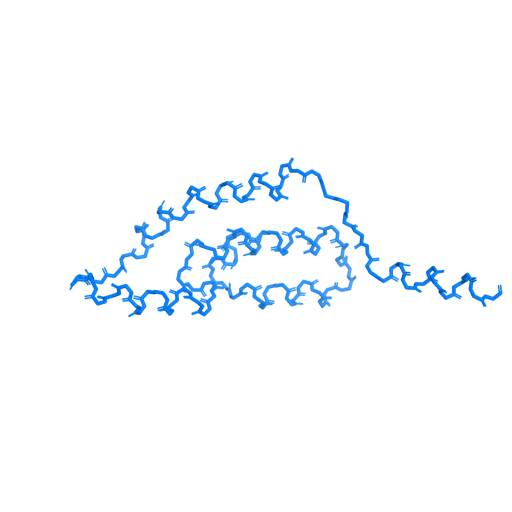1.00 60.19 96 GLN A C 1
ATOM 680 O O . GLN A 1 96 ? 25.959 4.684 -15.283 1.00 60.19 96 GLN A O 1
ATOM 685 N N . SER A 1 97 ? 24.282 5.466 -14.013 1.00 56.78 97 SER A N 1
ATOM 686 C CA . SER A 1 97 ? 24.861 6.803 -13.845 1.00 56.78 97 SER A CA 1
ATOM 687 C C . SER A 1 97 ? 26.204 6.805 -13.095 1.00 56.78 97 SER A C 1
ATOM 689 O O . SER A 1 97 ? 27.000 7.721 -13.290 1.00 56.78 97 SER A O 1
ATOM 691 N N . GLN A 1 98 ? 26.481 5.789 -12.267 1.00 57.19 98 GLN A N 1
ATOM 692 C CA . GLN A 1 98 ? 27.776 5.631 -11.592 1.00 57.19 98 GLN A CA 1
ATOM 693 C C . GLN A 1 98 ? 28.874 5.059 -12.497 1.00 57.19 98 GLN A C 1
ATOM 695 O O . GLN A 1 98 ? 30.013 5.494 -12.382 1.00 57.19 98 GLN A O 1
ATOM 700 N N . ASN A 1 99 ? 28.560 4.139 -13.415 1.00 54.72 99 ASN A N 1
ATOM 701 C CA . ASN A 1 99 ? 29.568 3.587 -14.332 1.00 54.72 99 ASN A CA 1
ATOM 702 C C . ASN A 1 99 ? 30.041 4.630 -15.360 1.00 54.72 99 ASN A C 1
ATOM 704 O O . ASN A 1 99 ? 31.228 4.705 -15.656 1.00 54.72 99 ASN A O 1
ATOM 708 N N . VAL A 1 100 ? 29.139 5.508 -15.812 1.00 58.22 100 VAL A N 1
ATOM 709 C CA . VAL A 1 100 ? 29.470 6.609 -16.735 1.00 58.22 100 VAL A CA 1
ATOM 710 C C . VAL A 1 100 ? 30.392 7.648 -16.083 1.00 58.22 100 VAL A C 1
ATOM 712 O O . VAL A 1 100 ? 31.265 8.191 -16.742 1.00 58.22 100 VAL A O 1
ATOM 715 N N . GLY A 1 101 ? 30.254 7.919 -14.781 1.00 55.44 101 GLY A N 1
ATOM 716 C CA . GLY A 1 101 ? 31.162 8.838 -14.079 1.00 55.44 101 GLY A CA 1
ATOM 717 C C . GLY A 1 101 ? 32.585 8.290 -13.909 1.00 55.44 101 GLY A C 1
ATOM 718 O O . GLY A 1 101 ? 33.532 9.066 -13.809 1.00 55.44 101 GLY A O 1
ATOM 719 N N . VAL A 1 102 ? 32.737 6.964 -13.895 1.00 58.09 102 VAL A N 1
ATOM 720 C CA . VAL A 1 102 ? 34.033 6.289 -13.747 1.00 58.09 102 VAL A CA 1
ATOM 721 C C . VAL A 1 102 ? 34.762 6.191 -15.091 1.00 58.09 102 VAL A C 1
ATOM 723 O O . VAL A 1 102 ? 35.948 6.482 -15.132 1.00 58.09 102 VAL A O 1
ATOM 726 N N . GLU A 1 103 ? 34.066 5.895 -16.195 1.00 57.56 103 GLU A N 1
ATOM 727 C CA . GLU A 1 103 ? 34.670 5.849 -17.544 1.00 57.56 103 GLU A CA 1
ATOM 728 C C . GLU A 1 103 ? 35.106 7.219 -18.091 1.00 57.56 103 GLU A C 1
ATOM 730 O O . GLU A 1 103 ? 35.948 7.283 -18.979 1.00 57.56 103 GLU A O 1
ATOM 735 N N . VAL A 1 104 ? 34.539 8.325 -17.598 1.00 62.62 104 VAL A N 1
ATOM 736 C CA . VAL A 1 104 ? 34.822 9.683 -18.113 1.00 62.62 104 VAL A CA 1
ATOM 737 C C . VAL A 1 104 ? 36.000 10.353 -17.377 1.00 62.62 104 VAL A C 1
ATOM 739 O O . VAL A 1 104 ? 36.397 11.461 -17.729 1.00 62.62 104 VAL A O 1
ATOM 742 N N . THR A 1 105 ? 36.573 9.695 -16.359 1.00 59.44 105 THR A N 1
ATOM 743 C CA . THR A 1 105 ? 37.677 10.240 -15.540 1.00 59.44 105 THR A CA 1
ATOM 744 C C . THR A 1 105 ? 39.065 9.684 -15.922 1.00 59.44 105 THR A C 1
ATOM 746 O O . THR A 1 105 ? 40.042 10.035 -15.262 1.00 59.44 105 THR A O 1
ATOM 749 N N . ASP A 1 106 ? 39.177 8.890 -16.995 1.00 50.91 106 ASP A N 1
ATOM 750 C CA . ASP A 1 106 ? 40.458 8.401 -17.545 1.00 50.91 106 ASP A CA 1
ATOM 751 C C . ASP A 1 106 ? 40.906 9.175 -18.801 1.00 50.91 106 ASP A C 1
ATOM 753 O O . ASP A 1 106 ? 40.069 9.406 -19.708 1.00 50.91 106 ASP A O 1
#

Sequence (106 aa):
ATVLTAFNDNAAITFLSTLVPEFSITAKYAVVAGAVTGGGLTVIANAPNPAGQSILSKFFPGGVNPAKLAMGALIPTIILGLVFMGIPQDVQDPKQSQNVGVEVTD

Radius of gyration: 18.06 Å; Cα contacts (8 Å, |Δi|>4): 96; chains: 1; bounding box: 59×20×39 Å